Protein AF-A0AAN6LQB1-F1 (afdb_monomer)

Structure (mmCIF, N/CA/C/O backbone):
data_AF-A0AAN6LQB1-F1
#
_entry.id   AF-A0AAN6LQB1-F1
#
loop_
_atom_site.group_PDB
_atom_site.id
_atom_site.type_symbol
_atom_site.label_atom_id
_atom_site.label_alt_id
_atom_site.label_comp_id
_atom_site.label_asym_id
_atom_site.label_entity_id
_atom_site.label_seq_id
_atom_site.pdbx_PDB_ins_code
_atom_site.Cartn_x
_atom_site.Cartn_y
_atom_site.Cartn_z
_atom_site.occupancy
_atom_site.B_iso_or_equiv
_atom_site.auth_seq_id
_atom_site.auth_comp_id
_atom_site.auth_asym_id
_atom_site.auth_atom_id
_atom_site.pdbx_PDB_model_num
ATOM 1 N N . MET A 1 1 ? 3.198 5.455 18.083 1.00 56.75 1 MET A N 1
ATOM 2 C CA . MET A 1 1 ? 2.598 5.499 16.736 1.00 56.75 1 MET A CA 1
ATOM 3 C C . MET A 1 1 ? 2.284 4.060 16.381 1.00 56.75 1 MET A C 1
ATOM 5 O O . MET A 1 1 ? 3.103 3.214 16.711 1.00 56.75 1 MET A O 1
ATOM 9 N N . ALA A 1 2 ? 1.143 3.793 15.753 1.00 58.66 2 ALA A N 1
ATOM 10 C CA . ALA A 1 2 ? 0.934 2.568 14.985 1.00 58.66 2 ALA A CA 1
ATOM 11 C C . ALA A 1 2 ? 0.775 1.215 15.718 1.00 58.66 2 ALA A C 1
ATOM 13 O O . ALA A 1 2 ? 0.797 0.217 15.021 1.00 58.66 2 ALA A O 1
ATOM 14 N N . SER A 1 3 ? 0.516 1.122 17.038 1.00 70.31 3 SER A N 1
ATOM 15 C CA . SER A 1 3 ? 0.180 -0.202 17.637 1.00 70.31 3 SER A CA 1
ATOM 16 C C . SER A 1 3 ? -1.010 -0.839 16.919 1.00 70.31 3 SER A C 1
ATOM 18 O O . SER A 1 3 ? -0.893 -1.936 16.395 1.00 70.31 3 SER A O 1
ATOM 20 N N . PHE A 1 4 ? -2.091 -0.070 16.758 1.00 84.25 4 PHE A N 1
ATOM 21 C CA . PHE A 1 4 ? -3.277 -0.496 16.020 1.00 84.25 4 PHE A CA 1
ATOM 22 C C . PHE A 1 4 ? -2.979 -0.857 14.557 1.00 84.25 4 PHE A C 1
ATOM 24 O O . PHE A 1 4 ? -3.382 -1.909 14.083 1.00 84.25 4 PHE A O 1
ATOM 31 N N . PHE A 1 5 ? -2.230 -0.018 13.835 1.00 85.12 5 PHE A N 1
ATOM 32 C CA . PHE A 1 5 ? -1.905 -0.297 12.434 1.00 85.12 5 PHE A CA 1
ATOM 33 C C . PHE A 1 5 ? -1.006 -1.531 12.270 1.00 85.12 5 PHE A C 1
ATOM 35 O O . PHE A 1 5 ? -1.214 -2.331 11.365 1.00 85.12 5 PHE A O 1
ATOM 42 N N . PHE A 1 6 ? -0.033 -1.721 13.161 1.00 86.81 6 PHE A N 1
ATOM 43 C CA . PHE A 1 6 ? 0.802 -2.917 13.170 1.00 86.81 6 PHE A CA 1
ATOM 44 C C . PHE A 1 6 ? -0.013 -4.157 13.522 1.00 86.81 6 PHE A C 1
ATOM 46 O O . PHE A 1 6 ? 0.175 -5.185 12.891 1.00 86.81 6 PHE A O 1
ATOM 53 N N . GLU A 1 7 ? -0.944 -4.059 14.470 1.00 86.94 7 GLU A N 1
ATOM 54 C CA . GLU A 1 7 ? -1.872 -5.141 14.805 1.00 86.94 7 GLU A CA 1
ATOM 55 C C . GLU A 1 7 ? -2.778 -5.499 13.622 1.00 86.94 7 GLU A C 1
ATOM 57 O O . GLU A 1 7 ? -2.985 -6.684 13.369 1.00 86.94 7 GLU A O 1
ATOM 62 N N . LEU A 1 8 ? -3.262 -4.513 12.859 1.00 85.69 8 LEU A N 1
ATOM 63 C CA . LEU A 1 8 ? -4.013 -4.751 11.624 1.00 85.69 8 LEU A CA 1
ATOM 64 C C . LEU A 1 8 ? -3.165 -5.487 10.588 1.00 85.69 8 LEU A C 1
ATOM 66 O O . LEU A 1 8 ? -3.601 -6.505 10.060 1.00 85.69 8 LEU A O 1
ATOM 70 N N . VAL A 1 9 ? -1.939 -5.023 10.333 1.00 84.38 9 VAL A N 1
ATOM 71 C CA . VAL A 1 9 ? -1.033 -5.701 9.394 1.00 84.38 9 VAL A CA 1
ATOM 72 C C . VAL A 1 9 ? -0.723 -7.120 9.867 1.00 84.38 9 VAL A C 1
ATOM 74 O O . VAL A 1 9 ? -0.847 -8.055 9.089 1.00 84.38 9 VAL A O 1
ATOM 77 N N . GLU A 1 10 ? -0.391 -7.320 11.142 1.00 85.88 10 GLU A N 1
ATOM 78 C CA . GLU A 1 10 ? -0.151 -8.650 11.718 1.00 85.88 10 GLU A CA 1
ATOM 79 C C . GLU A 1 10 ? -1.400 -9.553 11.639 1.00 85.88 10 GLU A C 1
ATOM 81 O O . GLU A 1 10 ? -1.271 -10.757 11.413 1.00 85.88 10 GLU A O 1
ATOM 86 N N . THR A 1 11 ? -2.606 -8.988 11.769 1.00 85.81 11 THR A N 1
ATOM 87 C CA . THR A 1 11 ? -3.884 -9.710 11.627 1.00 85.81 11 THR A CA 1
ATOM 88 C C . THR A 1 11 ? -4.122 -10.148 10.189 1.00 85.81 11 THR A C 1
ATOM 90 O O . THR A 1 11 ? -4.420 -11.318 9.947 1.00 85.81 11 THR A O 1
ATOM 93 N N . GLU A 1 12 ? -3.936 -9.248 9.223 1.00 81.81 12 GLU A N 1
ATOM 94 C CA . GLU A 1 12 ? -4.054 -9.592 7.806 1.00 81.81 12 GLU A CA 1
ATOM 95 C C . GLU A 1 12 ? -2.971 -10.599 7.391 1.00 81.81 12 GLU A C 1
ATOM 97 O O . GLU A 1 12 ? -3.252 -11.547 6.657 1.00 81.81 12 GLU A O 1
ATOM 102 N N . LEU A 1 13 ? -1.758 -10.498 7.945 1.00 75.62 13 LEU A N 1
ATOM 103 C CA . LEU A 1 13 ? -0.718 -11.507 7.741 1.00 75.62 13 LEU A CA 1
ATOM 104 C C . LEU A 1 13 ? -1.112 -12.871 8.300 1.00 75.62 13 LEU A C 1
ATOM 106 O O . LEU A 1 13 ? -0.915 -13.875 7.623 1.00 75.62 13 LEU A O 1
ATOM 110 N N . ALA A 1 14 ? -1.692 -12.932 9.496 1.00 76.75 14 ALA A N 1
ATOM 111 C CA . ALA A 1 14 ? -2.177 -14.190 10.055 1.00 76.75 14 ALA A CA 1
ATOM 112 C C . ALA A 1 14 ? -3.338 -14.781 9.231 1.00 76.75 14 ALA A C 1
ATOM 114 O O . ALA A 1 14 ? -3.430 -16.001 9.083 1.00 76.75 14 ALA A O 1
ATOM 115 N N . ARG A 1 15 ? -4.204 -13.927 8.667 1.00 77.12 15 ARG A N 1
ATOM 116 C CA . ARG A 1 15 ? -5.351 -14.330 7.842 1.00 77.12 15 ARG A CA 1
ATOM 117 C C . ARG A 1 15 ? -4.924 -14.917 6.500 1.00 77.12 15 ARG A C 1
ATOM 119 O O . ARG A 1 15 ? -5.433 -15.966 6.110 1.00 77.12 15 ARG A O 1
ATOM 126 N N . TYR A 1 16 ? -4.017 -14.246 5.798 1.00 71.25 16 TYR A N 1
ATOM 127 C CA . TYR A 1 16 ? -3.590 -14.655 4.460 1.00 71.25 16 TYR A CA 1
ATOM 128 C C . TYR A 1 16 ? -2.391 -15.616 4.477 1.00 71.25 16 TYR A C 1
ATOM 130 O O . TYR A 1 16 ? -2.209 -16.368 3.523 1.00 71.25 16 TYR A O 1
ATOM 138 N N . PHE A 1 17 ? -1.617 -15.660 5.570 1.00 64.50 17 PHE A N 1
ATOM 139 C CA . PHE A 1 17 ? -0.402 -16.477 5.694 1.00 64.50 17 PHE A CA 1
ATOM 140 C C . PHE A 1 17 ? -0.341 -17.223 7.027 1.00 64.50 17 PHE A C 1
ATOM 142 O O . PHE A 1 17 ? 0.602 -17.018 7.794 1.00 64.50 17 PHE A O 1
ATOM 149 N N . PRO A 1 18 ? -1.264 -18.167 7.299 1.00 56.78 18 PRO A N 1
ATOM 150 C CA . PRO A 1 18 ? -1.291 -18.923 8.554 1.00 56.78 18 PRO A CA 1
ATOM 151 C C . PRO A 1 18 ? -0.023 -19.762 8.811 1.00 56.78 18 PRO A C 1
ATOM 153 O O . PRO A 1 18 ? 0.146 -20.298 9.903 1.00 56.78 18 PRO A O 1
ATOM 156 N N . ARG A 1 19 ? 0.884 -19.894 7.827 1.00 55.12 19 ARG A N 1
ATOM 157 C CA . ARG A 1 19 ? 2.176 -20.591 7.950 1.00 55.12 19 ARG A CA 1
ATOM 158 C C . ARG A 1 19 ? 3.299 -19.908 7.167 1.00 55.12 19 ARG A C 1
ATOM 160 O O . ARG A 1 19 ? 3.969 -20.563 6.376 1.00 55.12 19 ARG A O 1
ATOM 167 N N . HIS A 1 20 ? 3.512 -18.608 7.361 1.00 59.56 20 HIS A N 1
ATOM 168 C CA . HIS A 1 20 ? 4.695 -17.961 6.787 1.00 59.56 20 HIS A CA 1
ATOM 169 C C . HIS A 1 20 ? 5.970 -18.601 7.385 1.00 59.56 20 HIS A C 1
ATOM 171 O O . HIS A 1 20 ? 6.214 -18.430 8.583 1.00 59.56 20 HIS A O 1
ATOM 177 N N . PRO A 1 21 ? 6.784 -19.342 6.604 1.00 58.06 21 PRO A N 1
ATOM 178 C CA . PRO A 1 21 ? 7.832 -20.224 7.137 1.00 58.06 21 PRO A CA 1
ATOM 179 C C . PRO A 1 21 ? 8.947 -19.470 7.873 1.00 58.06 21 PRO A C 1
ATOM 181 O O . PRO A 1 21 ? 9.659 -20.052 8.685 1.00 58.06 21 PRO A O 1
ATOM 184 N N . LEU A 1 22 ? 9.067 -18.166 7.616 1.00 62.34 22 LEU A N 1
ATOM 185 C CA . LEU A 1 22 ? 10.086 -17.294 8.196 1.00 62.34 22 LEU A CA 1
ATOM 186 C C . LEU A 1 22 ? 9.602 -16.477 9.409 1.00 62.34 22 LEU A C 1
ATOM 188 O O . LEU A 1 22 ? 10.401 -15.764 10.009 1.00 62.34 22 LEU A O 1
ATOM 192 N N . ARG A 1 23 ? 8.318 -16.560 9.803 1.00 66.12 23 ARG A N 1
ATOM 193 C CA . ARG A 1 23 ? 7.754 -15.702 10.866 1.00 66.12 23 ARG A CA 1
ATOM 194 C C . ARG A 1 23 ? 7.259 -16.489 12.068 1.00 66.12 23 ARG A C 1
ATOM 196 O O . ARG A 1 23 ? 6.290 -17.240 11.991 1.00 66.12 23 ARG A O 1
ATOM 203 N N . VAL A 1 24 ? 7.851 -16.208 13.225 1.00 68.12 24 VAL A N 1
ATOM 204 C CA . VAL A 1 24 ? 7.333 -16.671 14.517 1.00 68.12 24 VAL A CA 1
ATOM 205 C C . VAL A 1 24 ? 6.067 -15.875 14.855 1.00 68.12 24 VAL A C 1
ATOM 207 O O . VAL A 1 24 ? 6.113 -14.654 15.002 1.00 68.12 24 VAL A O 1
ATOM 210 N N . ASN A 1 25 ? 4.929 -16.561 14.986 1.00 73.25 25 ASN A N 1
ATOM 211 C CA . ASN A 1 25 ? 3.645 -15.989 15.425 1.00 73.25 25 ASN A CA 1
ATOM 212 C C . ASN A 1 25 ? 3.126 -14.793 14.592 1.00 73.25 25 ASN A C 1
ATOM 214 O O . ASN A 1 25 ? 2.390 -13.962 15.123 1.00 73.25 25 ASN A O 1
ATOM 218 N N . HIS A 1 26 ? 3.511 -14.679 13.315 1.00 75.75 26 HIS A N 1
ATOM 219 C CA . HIS A 1 26 ? 3.079 -13.605 12.398 1.00 75.75 26 HIS A CA 1
ATOM 220 C C . HIS A 1 26 ? 3.389 -12.170 12.873 1.00 75.75 26 HIS A C 1
ATOM 222 O O . HIS A 1 26 ? 2.753 -11.221 12.420 1.00 75.75 26 HIS A O 1
ATOM 228 N N . LYS A 1 27 ? 4.362 -11.990 13.776 1.00 84.94 27 LYS A N 1
ATOM 229 C CA . LYS A 1 27 ? 4.736 -10.670 14.307 1.00 84.94 27 LYS A CA 1
ATOM 230 C C . LYS A 1 27 ? 5.725 -9.935 13.407 1.00 84.94 27 LYS A C 1
ATOM 232 O O . LYS A 1 27 ? 6.607 -10.555 12.818 1.00 84.94 27 LYS A O 1
ATOM 237 N N . LEU A 1 28 ? 5.575 -8.611 13.328 1.00 85.88 28 LEU A N 1
ATOM 238 C CA . LEU A 1 28 ? 6.513 -7.728 12.631 1.00 85.88 28 LEU A CA 1
ATOM 239 C C . LEU A 1 28 ? 7.768 -7.503 13.480 1.00 85.88 28 LEU A C 1
ATOM 241 O O . LEU A 1 28 ? 7.670 -7.286 14.694 1.00 85.88 28 LEU A O 1
ATOM 245 N N . THR A 1 29 ? 8.937 -7.483 12.843 1.00 88.50 29 THR A N 1
ATOM 246 C CA . THR A 1 29 ? 10.190 -7.086 13.503 1.00 88.50 29 THR A CA 1
ATOM 247 C C . THR A 1 29 ? 10.194 -5.575 13.813 1.00 88.50 29 THR A C 1
ATOM 249 O O . THR A 1 29 ? 9.401 -4.811 13.249 1.00 88.50 29 THR A O 1
ATOM 252 N N . PRO A 1 30 ? 11.073 -5.083 14.709 1.00 89.62 30 PRO A N 1
ATOM 253 C CA . PRO A 1 30 ? 11.192 -3.646 14.966 1.00 89.62 30 PRO A CA 1
ATOM 254 C C . PRO A 1 30 ? 11.518 -2.810 13.715 1.00 89.62 30 PRO A C 1
ATOM 256 O O . PRO A 1 30 ? 10.916 -1.754 13.524 1.00 89.62 30 PRO A O 1
ATOM 259 N N . SER A 1 31 ? 12.414 -3.290 12.847 1.00 90.44 31 SER A N 1
ATOM 260 C CA . SER A 1 31 ? 12.787 -2.631 11.585 1.00 90.44 31 SER A CA 1
ATOM 261 C C . SER A 1 31 ? 11.628 -2.599 10.588 1.00 90.44 31 SER A C 1
ATOM 263 O O . SER A 1 31 ? 11.407 -1.588 9.922 1.00 90.44 31 SER A O 1
ATOM 265 N N . GLU A 1 32 ? 10.839 -3.671 10.515 1.00 89.00 32 GLU A N 1
ATOM 266 C CA . GLU A 1 32 ? 9.631 -3.719 9.686 1.00 89.00 32 GLU A CA 1
ATOM 267 C C . GLU A 1 32 ? 8.595 -2.706 10.143 1.00 89.00 32 GLU A C 1
ATOM 269 O O . GLU A 1 32 ? 8.053 -1.974 9.321 1.00 89.00 32 GLU A O 1
ATOM 274 N N . ARG A 1 33 ? 8.359 -2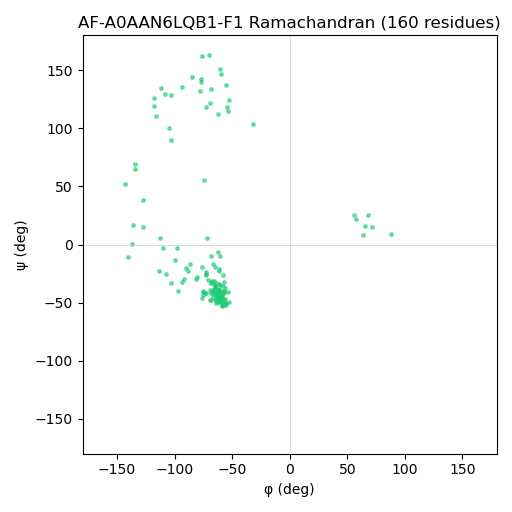.612 11.455 1.00 89.62 33 ARG A N 1
ATOM 275 C CA . ARG A 1 33 ? 7.451 -1.615 12.038 1.00 89.62 33 ARG A CA 1
ATOM 276 C C . ARG A 1 33 ? 7.892 -0.193 11.706 1.00 89.62 33 ARG A C 1
ATOM 278 O O . ARG A 1 33 ? 7.056 0.643 11.368 1.00 89.62 33 ARG A O 1
ATOM 285 N N . GLU A 1 34 ? 9.191 0.085 11.767 1.00 89.69 34 GLU A N 1
ATOM 286 C CA . GLU A 1 34 ? 9.739 1.393 11.405 1.00 89.69 34 GLU A CA 1
ATOM 287 C C . GLU A 1 34 ? 9.521 1.718 9.920 1.00 89.69 34 GLU A C 1
ATOM 289 O O . GLU A 1 34 ? 8.960 2.772 9.596 1.00 89.69 34 GLU A O 1
ATOM 294 N N . ARG A 1 35 ? 9.886 0.801 9.011 1.00 89.88 35 ARG A N 1
ATOM 295 C CA . ARG A 1 35 ? 9.656 0.977 7.567 1.00 89.88 35 ARG A CA 1
ATOM 296 C C . ARG A 1 35 ? 8.178 1.142 7.252 1.00 89.88 35 ARG A C 1
ATOM 298 O O . ARG A 1 35 ? 7.809 2.040 6.501 1.00 89.88 35 ARG A O 1
ATOM 305 N N . LEU A 1 36 ? 7.333 0.317 7.855 1.00 89.25 36 LEU A N 1
ATOM 306 C CA . LEU A 1 36 ? 5.895 0.321 7.649 1.00 89.25 36 LEU A CA 1
ATOM 307 C C . LEU A 1 36 ? 5.258 1.635 8.133 1.00 89.25 36 LEU A C 1
ATOM 309 O O . LEU A 1 36 ? 4.432 2.205 7.425 1.00 89.25 36 LEU A O 1
ATOM 313 N N . ALA A 1 37 ? 5.680 2.173 9.283 1.00 88.75 37 ALA A N 1
ATOM 314 C CA . ALA A 1 37 ? 5.222 3.481 9.756 1.00 88.75 37 ALA A CA 1
ATOM 315 C C . ALA A 1 37 ? 5.643 4.622 8.819 1.00 88.75 37 ALA A C 1
ATOM 317 O O . ALA A 1 37 ? 4.840 5.511 8.528 1.00 88.75 37 ALA A O 1
ATOM 318 N N . LYS A 1 38 ? 6.886 4.593 8.319 1.00 89.75 38 LYS A N 1
ATOM 319 C CA . LYS A 1 38 ? 7.378 5.578 7.347 1.00 89.75 38 LYS A CA 1
ATOM 320 C C . LYS A 1 38 ? 6.609 5.495 6.027 1.00 89.75 38 LYS A C 1
ATOM 322 O O . LYS A 1 38 ? 6.181 6.523 5.510 1.00 89.75 38 LYS A O 1
ATOM 327 N N . LEU A 1 39 ? 6.411 4.286 5.502 1.00 91.06 39 LEU A N 1
ATOM 328 C CA . LEU A 1 39 ? 5.672 4.046 4.262 1.00 91.06 39 LEU A CA 1
ATOM 329 C C . LEU A 1 39 ? 4.210 4.457 4.384 1.00 91.06 39 LEU A C 1
ATOM 331 O O . LEU A 1 39 ? 3.699 5.104 3.474 1.00 91.06 39 LEU A O 1
ATOM 335 N N . LEU A 1 40 ? 3.560 4.143 5.508 1.00 91.12 40 LEU A N 1
ATOM 336 C CA . LEU A 1 40 ? 2.194 4.578 5.780 1.00 91.12 40 LEU A CA 1
ATOM 337 C C . LEU A 1 40 ? 2.087 6.098 5.679 1.00 91.12 40 LEU A C 1
ATOM 339 O O . LEU A 1 40 ? 1.250 6.599 4.937 1.00 91.12 40 LEU A O 1
ATOM 343 N N . ARG A 1 41 ? 2.958 6.822 6.390 1.00 89.75 41 ARG A N 1
ATOM 344 C CA . ARG A 1 41 ? 2.951 8.287 6.400 1.00 89.75 41 ARG A CA 1
ATOM 345 C C . ARG A 1 41 ? 3.137 8.863 4.995 1.00 89.75 41 ARG A C 1
ATOM 347 O O . ARG A 1 41 ? 2.314 9.657 4.562 1.00 89.75 41 ARG A O 1
ATOM 354 N N . LEU A 1 42 ? 4.169 8.420 4.276 1.00 91.69 42 LEU A N 1
ATOM 355 C CA . LEU A 1 42 ? 4.463 8.910 2.924 1.00 91.69 42 LEU A CA 1
ATOM 356 C C . LEU A 1 42 ? 3.332 8.612 1.935 1.00 91.69 42 LEU A C 1
ATOM 358 O O . LEU A 1 42 ? 2.999 9.450 1.103 1.00 91.69 42 LEU A O 1
ATOM 362 N N . THR A 1 43 ? 2.734 7.423 2.030 1.00 92.69 43 THR A N 1
ATOM 363 C CA . THR A 1 43 ? 1.608 7.032 1.172 1.00 92.69 43 THR A CA 1
ATOM 364 C C . THR A 1 43 ? 0.385 7.890 1.469 1.00 92.69 43 THR A C 1
ATOM 366 O O . THR A 1 43 ? -0.298 8.321 0.545 1.00 92.69 43 THR A O 1
ATOM 369 N N . TRP A 1 44 ? 0.128 8.175 2.748 1.00 90.81 44 TRP A N 1
ATOM 370 C CA . TRP A 1 44 ? -0.992 9.007 3.177 1.00 90.81 44 TRP A CA 1
ATOM 371 C C . TRP A 1 44 ? -0.836 10.464 2.731 1.00 90.81 44 TRP A C 1
ATOM 373 O O . TRP A 1 44 ? -1.771 11.043 2.186 1.00 90.81 44 TRP A O 1
ATOM 383 N N . GLU A 1 45 ? 0.359 11.034 2.907 1.00 89.81 45 GLU A N 1
ATOM 384 C CA . GLU A 1 45 ? 0.704 12.380 2.436 1.00 89.81 45 GLU A CA 1
ATOM 385 C C . GLU A 1 45 ? 0.548 12.483 0.915 1.00 89.81 45 GLU A C 1
ATOM 387 O O . GLU A 1 45 ? -0.140 13.376 0.430 1.00 89.81 45 GLU A O 1
ATOM 392 N N . LEU A 1 46 ? 1.099 11.528 0.156 1.00 91.94 46 LEU A N 1
ATOM 393 C CA . LEU A 1 46 ? 0.979 11.523 -1.303 1.00 91.94 46 LEU A CA 1
ATOM 394 C C . LEU A 1 46 ? -0.477 11.352 -1.767 1.00 91.94 46 LEU A C 1
ATOM 396 O O . LEU A 1 46 ? -0.894 11.995 -2.728 1.00 91.94 46 LEU A O 1
ATOM 400 N N . ALA A 1 47 ? -1.267 10.511 -1.093 1.00 92.19 47 ALA A N 1
ATOM 401 C CA . ALA A 1 47 ? -2.684 10.332 -1.407 1.00 92.19 47 ALA A CA 1
ATOM 402 C C . ALA A 1 47 ? -3.468 11.631 -1.180 1.00 92.19 47 ALA A C 1
ATOM 404 O O . ALA A 1 47 ? -4.278 12.014 -2.025 1.00 92.19 47 ALA A O 1
ATOM 405 N N . HIS A 1 48 ? -3.189 12.328 -0.080 1.00 89.62 48 HIS A N 1
ATOM 406 C CA . HIS A 1 48 ? -3.781 13.627 0.203 1.00 89.62 48 HIS A CA 1
ATOM 407 C C . HIS A 1 48 ? -3.350 14.684 -0.832 1.00 89.62 48 HIS A C 1
ATOM 409 O O . HIS A 1 48 ? -4.218 15.318 -1.433 1.00 89.62 48 HIS A O 1
ATOM 415 N N . GLU A 1 49 ? -2.053 14.793 -1.149 1.00 90.00 49 GLU A N 1
ATOM 416 C CA . GLU A 1 49 ? -1.535 15.679 -2.209 1.00 90.00 49 GLU A CA 1
ATOM 417 C C . GLU A 1 49 ? -2.238 15.420 -3.554 1.00 90.00 49 GLU A C 1
ATOM 419 O O . GLU A 1 49 ? -2.633 16.354 -4.243 1.00 90.00 49 GLU A O 1
ATOM 424 N N . PHE A 1 50 ? -2.494 14.160 -3.918 1.00 91.00 50 PHE A N 1
ATOM 425 C CA . PHE A 1 50 ? -3.230 13.816 -5.140 1.00 91.00 50 PHE A CA 1
ATOM 426 C C . PHE A 1 50 ? -4.670 14.351 -5.186 1.00 91.00 50 PHE A C 1
ATOM 428 O O . PHE A 1 50 ? -5.250 14.463 -6.277 1.00 91.00 50 PHE A O 1
ATOM 435 N N . THR A 1 51 ? -5.275 14.632 -4.032 1.00 87.12 51 THR A N 1
ATOM 436 C CA . THR A 1 51 ? -6.632 15.183 -3.926 1.00 87.12 51 THR A CA 1
ATOM 437 C C . THR A 1 51 ? -6.659 16.703 -3.839 1.00 87.12 51 THR A C 1
ATOM 439 O O . THR A 1 51 ? -7.578 17.303 -4.391 1.00 87.12 51 THR A O 1
ATOM 442 N N . THR A 1 52 ? -5.649 17.323 -3.228 1.00 86.00 52 THR A N 1
ATOM 443 C CA . THR A 1 52 ? -5.591 18.776 -3.009 1.00 86.00 52 THR A CA 1
ATOM 444 C C . THR A 1 52 ? -4.778 19.516 -4.073 1.00 86.00 52 THR A C 1
ATOM 446 O O . THR A 1 52 ? -5.217 20.557 -4.557 1.00 86.00 52 THR A O 1
ATOM 449 N N . ASP A 1 53 ? -3.651 18.955 -4.513 1.00 84.19 53 ASP A N 1
ATOM 450 C CA . ASP A 1 53 ? -2.791 19.471 -5.586 1.00 84.19 53 ASP A CA 1
ATOM 451 C C . ASP A 1 53 ? -2.385 18.339 -6.546 1.00 84.19 53 ASP A C 1
ATOM 453 O O . ASP A 1 53 ? -1.240 17.879 -6.625 1.00 84.19 53 ASP A O 1
ATOM 457 N N . GLY A 1 54 ? -3.379 17.863 -7.301 1.00 84.81 54 GLY A N 1
ATOM 458 C CA . GLY A 1 54 ? -3.219 16.704 -8.175 1.00 84.81 54 GLY A CA 1
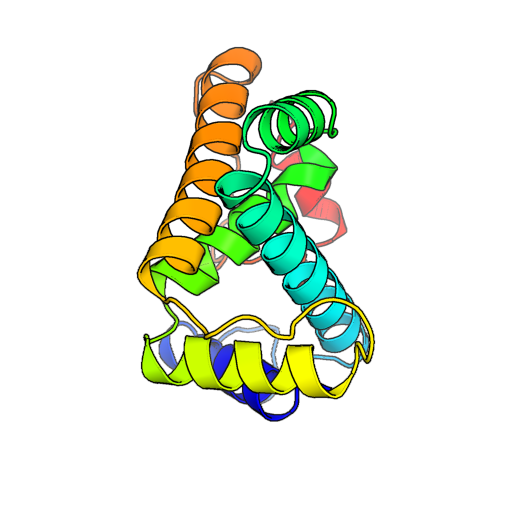ATOM 459 C C . GLY A 1 54 ? -2.116 16.843 -9.232 1.00 84.81 54 GLY A C 1
ATOM 460 O O . GLY A 1 54 ? -1.565 15.823 -9.637 1.00 84.81 54 GLY A O 1
ATOM 461 N N . HIS A 1 55 ? -1.767 18.061 -9.665 1.00 87.69 55 HIS A N 1
ATOM 462 C CA . HIS A 1 55 ? -0.701 18.270 -10.654 1.00 87.69 55 HIS A CA 1
ATOM 463 C C . HIS A 1 55 ? 0.687 18.111 -10.027 1.00 87.69 55 HIS A C 1
ATOM 465 O O . HIS A 1 55 ? 1.532 17.417 -10.596 1.00 87.69 55 HIS A O 1
ATOM 471 N N . ALA A 1 56 ? 0.926 18.712 -8.856 1.00 88.31 56 ALA A N 1
ATOM 472 C CA . ALA A 1 56 ? 2.199 18.562 -8.157 1.00 88.31 56 ALA A CA 1
ATOM 473 C C . ALA A 1 56 ? 2.428 17.109 -7.716 1.00 88.31 56 ALA A C 1
ATOM 475 O O . ALA A 1 56 ? 3.519 16.571 -7.917 1.00 88.31 56 ALA A O 1
ATOM 476 N N . ALA A 1 57 ? 1.388 16.450 -7.197 1.00 90.25 57 ALA A N 1
ATOM 477 C CA . ALA A 1 57 ? 1.443 15.046 -6.797 1.00 90.25 57 ALA A CA 1
ATOM 478 C C . ALA A 1 57 ? 1.748 14.114 -7.980 1.00 90.25 57 ALA A C 1
ATOM 480 O O . ALA A 1 57 ? 2.594 13.227 -7.870 1.00 90.25 57 ALA A O 1
ATOM 481 N N . GLN A 1 58 ? 1.103 14.345 -9.130 1.00 90.69 58 GLN A N 1
ATOM 482 C CA . GLN A 1 58 ? 1.352 13.580 -10.351 1.00 90.69 58 GLN A CA 1
ATOM 483 C C . GLN A 1 58 ? 2.801 13.743 -10.820 1.00 90.69 58 GLN A C 1
ATOM 485 O O . GLN A 1 58 ? 3.482 12.748 -11.053 1.00 90.69 58 GLN A O 1
ATOM 490 N N . LYS A 1 59 ? 3.306 14.980 -10.870 1.00 91.38 59 LYS A N 1
ATOM 491 C CA . LYS A 1 59 ? 4.698 15.255 -11.237 1.00 91.38 59 LYS A CA 1
ATOM 492 C C . LYS A 1 59 ? 5.687 14.580 -10.278 1.00 91.38 59 LYS A C 1
ATOM 494 O O . LYS A 1 59 ? 6.627 13.927 -10.717 1.00 91.38 59 LYS A O 1
ATOM 499 N N . LYS A 1 60 ? 5.445 14.669 -8.968 1.00 90.50 60 LYS A N 1
ATOM 500 C CA . LYS A 1 60 ? 6.250 13.993 -7.937 1.00 90.50 60 LYS A CA 1
ATOM 501 C C . LYS A 1 60 ? 6.244 12.472 -8.115 1.00 90.50 60 LYS A C 1
ATOM 503 O O . LYS A 1 60 ? 7.280 11.833 -7.950 1.00 90.50 60 LYS A O 1
ATOM 508 N N . ALA A 1 61 ? 5.098 11.891 -8.468 1.00 90.31 61 ALA A N 1
ATOM 509 C CA . ALA A 1 61 ? 4.975 10.466 -8.760 1.00 90.31 61 ALA A CA 1
ATOM 510 C C . ALA A 1 61 ? 5.709 10.055 -10.048 1.00 90.31 61 ALA A C 1
ATOM 512 O O . ALA A 1 61 ? 6.223 8.942 -10.113 1.00 90.31 61 ALA A O 1
ATOM 513 N N . GLU A 1 62 ? 5.783 10.924 -11.056 1.00 88.88 62 GLU A N 1
ATOM 514 C CA . GLU A 1 62 ? 6.524 10.696 -12.306 1.00 88.88 62 GLU A CA 1
ATOM 515 C C . GLU A 1 62 ? 8.044 10.789 -12.111 1.00 88.88 62 GLU A C 1
ATOM 517 O O . GLU A 1 62 ? 8.782 9.949 -12.625 1.00 88.88 62 GLU A O 1
ATOM 522 N N . GLU A 1 63 ? 8.504 11.765 -11.325 1.00 90.56 63 GLU A N 1
ATOM 523 C CA . GLU A 1 63 ? 9.926 12.017 -11.048 1.00 90.56 63 GLU A CA 1
ATOM 524 C C . GLU A 1 63 ? 10.540 11.024 -10.046 1.00 90.56 63 GLU A C 1
ATOM 526 O O . GLU A 1 63 ? 11.759 10.872 -9.987 1.00 90.56 63 GLU A O 1
ATOM 531 N N . MET A 1 64 ? 9.721 10.336 -9.246 1.00 92.00 64 MET A N 1
ATOM 532 C CA . MET A 1 64 ? 10.205 9.348 -8.281 1.00 92.00 64 MET A CA 1
ATOM 533 C C . MET A 1 64 ? 10.771 8.115 -8.990 1.00 92.00 64 MET A C 1
ATOM 535 O O . MET A 1 64 ? 10.121 7.540 -9.857 1.00 92.00 64 MET A O 1
ATOM 539 N N . GLU A 1 65 ? 11.940 7.628 -8.580 1.00 90.25 65 GLU A N 1
ATOM 540 C CA . GLU A 1 65 ? 12.471 6.353 -9.078 1.00 90.25 65 GLU A CA 1
ATOM 541 C C . GLU A 1 65 ? 11.468 5.209 -8.870 1.00 90.25 65 GLU A C 1
ATOM 543 O O . GLU A 1 65 ? 10.869 5.086 -7.800 1.00 90.25 65 GLU A O 1
ATOM 548 N N . MET A 1 66 ? 11.295 4.339 -9.871 1.00 87.19 66 MET A N 1
ATOM 549 C CA . MET A 1 66 ? 10.310 3.248 -9.803 1.00 87.19 66 MET A CA 1
ATOM 550 C C . MET A 1 66 ? 10.532 2.343 -8.581 1.00 87.19 66 MET A C 1
ATOM 552 O O . MET A 1 66 ? 9.572 1.927 -7.934 1.00 87.19 66 MET A O 1
ATOM 556 N N . THR A 1 67 ? 11.791 2.083 -8.214 1.00 86.12 67 THR A N 1
ATOM 557 C CA . THR A 1 67 ? 12.158 1.275 -7.035 1.00 86.12 67 THR A CA 1
ATOM 558 C C . THR A 1 67 ? 11.760 1.935 -5.719 1.00 86.12 67 THR A C 1
ATOM 560 O O . THR A 1 67 ? 11.417 1.236 -4.768 1.00 86.12 67 THR A O 1
ATOM 563 N N . ALA A 1 68 ? 11.756 3.268 -5.665 1.00 88.00 68 ALA A N 1
ATOM 564 C CA . ALA A 1 68 ? 11.257 4.030 -4.527 1.00 88.00 68 ALA A CA 1
ATOM 565 C C . ALA A 1 68 ? 9.725 4.155 -4.543 1.00 88.00 68 ALA A C 1
ATOM 567 O O . ALA A 1 68 ? 9.111 4.251 -3.480 1.00 88.00 68 ALA A O 1
ATOM 568 N N . PHE A 1 69 ? 9.104 4.116 -5.727 1.00 91.50 69 PHE A N 1
ATOM 569 C CA . PHE A 1 69 ? 7.656 4.245 -5.874 1.00 91.50 69 PHE A CA 1
ATOM 570 C C . PHE A 1 69 ? 6.901 2.933 -5.615 1.00 91.50 69 PHE A C 1
ATOM 572 O O . PHE A 1 69 ? 5.784 2.956 -5.098 1.00 91.50 69 PHE A O 1
ATOM 579 N N . LEU A 1 70 ? 7.527 1.784 -5.892 1.00 90.31 70 LEU A N 1
ATOM 580 C CA . LEU A 1 70 ? 6.948 0.457 -5.670 1.00 90.31 70 LEU A CA 1
ATOM 581 C C . LEU A 1 70 ? 6.429 0.262 -4.229 1.00 90.31 70 LEU A C 1
ATOM 583 O O . LEU A 1 70 ? 5.264 -0.102 -4.086 1.00 90.31 70 LEU A O 1
ATOM 587 N N . PRO A 1 71 ? 7.192 0.559 -3.160 1.00 90.38 71 PRO A N 1
ATOM 588 C CA . PRO A 1 71 ? 6.684 0.474 -1.789 1.00 90.38 71 PRO A CA 1
ATOM 589 C C . PRO A 1 71 ? 5.441 1.330 -1.500 1.00 90.38 71 PRO A C 1
ATOM 591 O O . PRO A 1 71 ? 4.601 0.941 -0.688 1.00 90.38 71 PRO A O 1
ATOM 594 N N . LEU A 1 72 ? 5.303 2.489 -2.153 1.00 92.69 72 LEU A N 1
ATOM 595 C CA . LEU A 1 72 ? 4.132 3.359 -1.994 1.00 92.69 72 LEU A CA 1
ATOM 596 C C . LEU A 1 72 ? 2.918 2.792 -2.731 1.00 92.69 72 LEU A C 1
ATOM 598 O O . LEU A 1 72 ? 1.820 2.796 -2.185 1.00 92.69 72 LEU A O 1
ATOM 602 N N . TYR A 1 73 ? 3.116 2.252 -3.937 1.00 92.25 73 TYR A N 1
ATOM 603 C CA . TYR A 1 73 ? 2.088 1.496 -4.660 1.00 92.25 73 TYR A CA 1
ATOM 604 C C . TYR A 1 73 ? 1.575 0.315 -3.830 1.00 92.25 73 TYR A C 1
ATOM 606 O O . TYR A 1 73 ? 0.368 0.135 -3.678 1.00 92.25 73 TYR A O 1
ATOM 614 N N . GLN A 1 74 ? 2.503 -0.448 -3.255 1.00 90.50 74 GLN A N 1
ATOM 615 C CA . GLN A 1 74 ? 2.226 -1.591 -2.397 1.00 90.50 74 GLN A CA 1
ATOM 616 C C . GLN A 1 74 ? 1.384 -1.184 -1.186 1.00 90.50 74 GLN A C 1
ATOM 618 O O . GLN A 1 74 ? 0.299 -1.714 -0.968 1.00 90.50 74 GLN A O 1
ATOM 623 N N . MET A 1 75 ? 1.812 -0.161 -0.445 1.00 91.44 75 MET A N 1
ATOM 624 C CA . MET A 1 75 ? 1.033 0.370 0.673 1.00 91.44 75 MET A CA 1
ATOM 625 C C . MET A 1 75 ? -0.334 0.917 0.228 1.00 91.44 75 MET A C 1
ATOM 627 O O . MET A 1 75 ? -1.335 0.702 0.909 1.00 91.44 75 MET A O 1
ATOM 631 N N . ALA A 1 76 ? -0.414 1.595 -0.918 1.00 92.94 76 ALA A N 1
ATOM 632 C CA . ALA A 1 76 ? -1.676 2.136 -1.409 1.00 92.94 76 ALA A CA 1
ATOM 633 C C . ALA A 1 76 ? -2.682 1.027 -1.747 1.00 92.94 76 ALA A C 1
ATOM 635 O O . ALA A 1 76 ? -3.847 1.116 -1.356 1.00 92.94 76 ALA A O 1
ATOM 636 N N . ALA A 1 77 ? -2.221 -0.045 -2.395 1.00 91.06 77 ALA A N 1
ATOM 637 C CA . ALA A 1 77 ? -3.029 -1.228 -2.666 1.00 91.06 77 ALA A CA 1
ATOM 638 C C . ALA A 1 77 ? -3.506 -1.901 -1.368 1.00 91.06 77 ALA A C 1
ATOM 640 O O . ALA A 1 77 ? -4.667 -2.302 -1.288 1.00 91.06 77 ALA A O 1
ATOM 641 N N . PHE A 1 78 ? -2.662 -1.954 -0.329 1.00 88.50 78 PHE A N 1
ATOM 642 C CA . PHE A 1 78 ? -3.040 -2.481 0.989 1.00 88.50 78 PHE A CA 1
ATOM 643 C C . PHE A 1 78 ? -4.216 -1.720 1.586 1.00 88.50 78 PHE A C 1
ATOM 645 O O . PHE A 1 78 ? -5.228 -2.305 1.973 1.00 88.50 78 PHE A O 1
ATOM 652 N N . LEU A 1 79 ? -4.078 -0.398 1.641 1.00 90.19 79 LEU A N 1
ATOM 653 C CA . LEU A 1 79 ? -5.049 0.482 2.273 1.00 90.19 79 LEU A C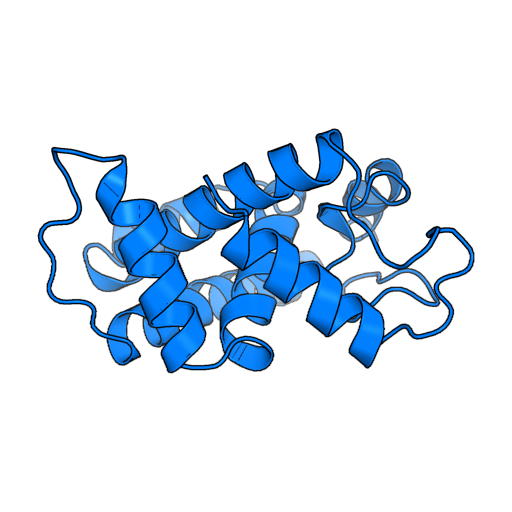A 1
ATOM 654 C C . LEU A 1 79 ? -6.378 0.525 1.499 1.00 90.19 79 LEU A C 1
ATOM 656 O O . LEU A 1 79 ? -7.429 0.648 2.130 1.00 90.19 79 LEU A O 1
ATOM 660 N N . ASP A 1 80 ? -6.346 0.407 0.166 1.00 91.50 80 ASP A N 1
ATOM 661 C CA . ASP A 1 80 ? -7.546 0.365 -0.687 1.00 91.50 80 ASP A CA 1
ATOM 662 C C . ASP A 1 80 ? -8.270 -0.991 -0.606 1.00 91.50 80 ASP A C 1
ATOM 664 O O . ASP A 1 80 ? -9.498 -1.027 -0.552 1.00 91.50 80 ASP A O 1
ATOM 668 N N . THR A 1 81 ? -7.532 -2.110 -0.562 1.00 87.19 81 THR A N 1
ATOM 669 C CA . THR A 1 81 ? -8.119 -3.455 -0.753 1.00 87.19 81 THR A CA 1
ATOM 670 C C . THR A 1 81 ? -8.306 -4.278 0.520 1.00 87.19 81 THR A C 1
ATOM 672 O O . THR A 1 81 ? -9.255 -5.058 0.592 1.00 87.19 81 THR A O 1
ATOM 675 N N . MET A 1 82 ? -7.428 -4.128 1.516 1.00 85.69 82 MET A N 1
ATOM 676 C CA . MET A 1 82 ? -7.399 -4.998 2.703 1.00 85.69 82 MET A CA 1
ATOM 677 C C . MET A 1 82 ? -7.903 -4.308 3.966 1.00 85.69 82 MET A C 1
ATOM 679 O O . MET A 1 82 ? -8.374 -4.970 4.886 1.00 85.69 82 MET A O 1
ATOM 683 N N . ILE A 1 83 ? -7.819 -2.981 4.023 1.00 87.62 83 ILE A N 1
ATOM 684 C CA . ILE A 1 83 ? -8.225 -2.214 5.199 1.00 87.62 83 ILE A CA 1
ATOM 685 C C . ILE A 1 83 ?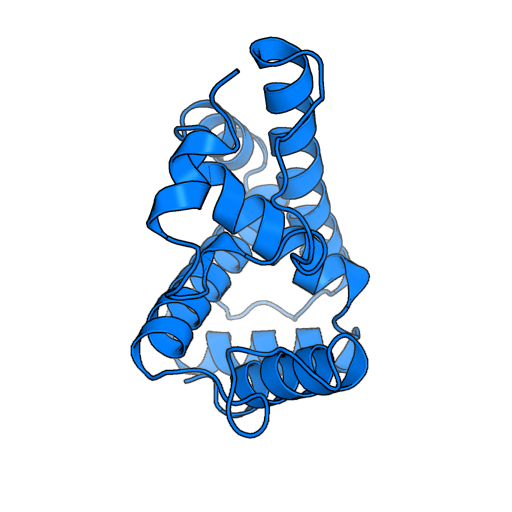 -9.675 -1.754 5.047 1.00 87.62 83 ILE A C 1
ATOM 687 O O . ILE A 1 83 ? -10.094 -1.288 3.987 1.00 87.62 83 ILE A O 1
ATOM 691 N N . THR A 1 84 ? -10.471 -1.885 6.109 1.00 90.00 84 THR A N 1
ATOM 692 C CA . THR A 1 84 ? -11.865 -1.426 6.095 1.00 90.00 84 THR A CA 1
ATOM 693 C C . THR A 1 84 ? -11.950 0.097 6.216 1.00 90.00 84 THR A C 1
ATOM 695 O O . THR A 1 84 ? -11.021 0.758 6.676 1.00 90.00 84 THR A O 1
ATOM 698 N N . GLN A 1 85 ? -13.097 0.682 5.866 1.00 90.06 85 GLN A N 1
ATOM 699 C CA . GLN A 1 85 ? -13.341 2.116 6.073 1.00 90.06 85 GLN A CA 1
ATOM 700 C C . GLN A 1 85 ? -13.185 2.531 7.548 1.00 90.06 85 GLN A C 1
ATOM 702 O O . GLN A 1 85 ? -12.614 3.580 7.850 1.00 90.06 85 GLN A O 1
ATOM 707 N N . ALA A 1 86 ? -13.680 1.709 8.481 1.00 88.31 86 ALA A N 1
ATOM 708 C CA . ALA A 1 86 ? -13.576 1.986 9.913 1.00 88.31 86 ALA A CA 1
ATOM 709 C C . ALA A 1 86 ? -12.111 1.991 10.387 1.00 88.31 86 ALA A C 1
ATOM 711 O O . ALA A 1 86 ? -11.703 2.848 11.180 1.00 88.31 86 ALA A O 1
ATOM 712 N N . ASP A 1 87 ? -11.307 1.077 9.849 1.00 89.50 87 ASP A N 1
ATOM 713 C CA . ASP A 1 87 ? -9.886 0.969 10.161 1.00 89.50 87 ASP A CA 1
ATOM 714 C C . ASP A 1 87 ? -9.080 2.110 9.533 1.00 89.50 87 ASP A C 1
ATOM 716 O O . ASP A 1 87 ? -8.255 2.714 10.219 1.00 89.50 87 ASP A O 1
ATOM 720 N N . ARG A 1 88 ? -9.362 2.492 8.277 1.00 89.69 88 ARG A N 1
ATOM 721 C CA . ARG A 1 88 ? -8.747 3.667 7.631 1.00 89.69 88 ARG A CA 1
ATOM 722 C C . ARG A 1 88 ? -9.016 4.950 8.412 1.00 89.69 88 ARG A C 1
ATOM 724 O O . ARG A 1 88 ? -8.091 5.731 8.632 1.00 89.69 88 ARG A O 1
ATOM 731 N N . LYS A 1 89 ? -10.238 5.136 8.916 1.00 88.06 89 LYS A N 1
ATOM 732 C CA . LYS A 1 89 ? -10.570 6.268 9.792 1.00 88.06 89 LYS A CA 1
ATOM 733 C C . LYS A 1 89 ? -9.733 6.257 11.075 1.00 88.06 89 LYS A C 1
ATOM 735 O O . LYS A 1 89 ? -9.186 7.285 11.466 1.00 88.06 89 LYS A O 1
ATOM 740 N N . SER A 1 90 ? -9.590 5.094 11.707 1.00 87.81 90 SER A N 1
ATOM 741 C CA . SER A 1 90 ? -8.783 4.929 12.926 1.00 87.81 90 SER A CA 1
ATOM 742 C C . SER A 1 90 ? -7.287 5.185 12.680 1.00 87.81 90 SER A C 1
ATOM 744 O O . SER A 1 90 ? -6.602 5.789 13.514 1.00 87.81 90 SER A O 1
ATOM 746 N N . ILE A 1 91 ? -6.781 4.787 11.509 1.00 87.56 91 ILE A N 1
ATOM 747 C CA . ILE A 1 91 ? -5.430 5.108 11.035 1.00 87.56 91 ILE A CA 1
ATOM 748 C C . ILE A 1 91 ? -5.271 6.624 10.866 1.00 87.56 91 ILE A C 1
ATOM 750 O O . ILE A 1 91 ? -4.327 7.193 11.414 1.00 87.56 91 ILE A O 1
ATOM 754 N N . ALA A 1 92 ? -6.211 7.288 10.188 1.00 84.25 92 ALA A N 1
ATOM 755 C CA . ALA A 1 92 ? -6.179 8.732 9.964 1.00 84.25 92 ALA A CA 1
ATOM 756 C C . ALA A 1 92 ? -6.133 9.522 11.280 1.00 84.25 92 ALA A C 1
ATOM 758 O O . ALA A 1 92 ? -5.273 10.384 11.461 1.00 84.25 92 ALA A O 1
ATOM 759 N N . SER A 1 93 ? -6.984 9.163 12.247 1.00 82.06 93 SER A N 1
ATOM 760 C CA . SER A 1 93 ? -6.972 9.777 13.580 1.00 82.06 93 SER A CA 1
ATOM 761 C C . SER A 1 93 ? -5.639 9.570 14.308 1.00 82.06 93 SER A C 1
ATOM 763 O O . SER A 1 93 ? -5.170 10.458 15.018 1.00 82.06 93 SER A O 1
ATOM 765 N N . SER A 1 94 ? -4.991 8.419 14.113 1.00 81.56 94 SER A N 1
ATOM 766 C CA . SER A 1 94 ? -3.683 8.125 14.713 1.00 81.56 94 SER A CA 1
ATOM 767 C C . SER A 1 94 ? -2.539 8.939 14.095 1.00 81.56 94 SER A C 1
ATOM 769 O O . SER A 1 94 ? -1.554 9.222 14.782 1.00 81.56 94 SER A O 1
ATOM 771 N N . LEU A 1 95 ? -2.650 9.297 12.812 1.00 79.50 95 LEU A N 1
ATOM 772 C CA . LEU A 1 95 ? -1.698 10.162 12.109 1.00 79.50 95 LEU A CA 1
ATOM 773 C C . LEU A 1 95 ? -1.883 11.634 12.525 1.00 79.50 95 LEU A C 1
ATOM 775 O O . LEU A 1 95 ? -0.905 12.299 12.863 1.00 79.50 95 LEU A O 1
ATOM 779 N N . GLN A 1 96 ? -3.136 12.097 12.614 1.00 70.50 96 GLN A N 1
ATOM 780 C CA . GLN A 1 96 ? -3.523 13.453 13.037 1.00 70.50 96 GLN A CA 1
ATOM 781 C C . GLN A 1 96 ? -3.002 13.843 14.423 1.00 70.50 96 GLN A C 1
ATOM 783 O O . GLN A 1 96 ? -2.534 14.958 14.622 1.00 70.50 96 GLN A O 1
ATOM 788 N N . GLN A 1 97 ? -3.023 12.919 15.388 1.00 59.66 97 GLN A N 1
ATOM 789 C CA . GLN A 1 97 ? -2.575 13.184 16.762 1.00 59.66 97 GLN A CA 1
ATOM 790 C C . GLN A 1 97 ? -1.086 13.561 16.893 1.00 59.66 97 GLN A C 1
ATOM 792 O O . GLN A 1 97 ? -0.638 13.873 17.997 1.00 59.66 97 GLN A O 1
ATOM 797 N N . ARG A 1 98 ? -0.294 13.503 15.812 1.00 57.09 98 ARG A N 1
ATOM 798 C CA . ARG A 1 98 ? 1.141 13.818 15.837 1.00 57.09 98 ARG A CA 1
ATOM 799 C C . ARG A 1 98 ? 1.560 15.054 15.052 1.00 57.09 98 ARG A C 1
ATOM 801 O O . ARG A 1 98 ? 2.601 15.603 15.398 1.00 57.09 98 ARG A O 1
ATOM 808 N N . ASP A 1 99 ? 0.787 15.488 14.064 1.00 55.28 99 ASP A N 1
ATOM 809 C CA . ASP A 1 99 ? 1.081 16.698 13.291 1.00 55.28 99 ASP A CA 1
ATOM 810 C C . ASP A 1 99 ? 0.128 17.815 13.731 1.00 55.28 99 ASP A C 1
ATOM 812 O O . ASP A 1 99 ? -1.029 17.878 13.326 1.00 55.28 99 ASP A O 1
ATOM 816 N N . THR A 1 100 ? 0.623 18.718 14.581 1.00 46.72 100 THR A N 1
ATOM 817 C CA . THR A 1 100 ? -0.130 19.858 15.133 1.00 46.72 100 THR A CA 1
ATOM 818 C C . THR A 1 100 ? -0.417 20.968 14.116 1.00 46.72 100 THR A C 1
ATOM 820 O O . THR A 1 100 ? -0.896 22.027 14.510 1.00 46.72 100 THR A O 1
ATOM 823 N N . THR A 1 101 ? -0.094 20.798 12.828 1.00 47.59 101 THR A N 1
ATOM 824 C CA . THR A 1 101 ? -0.131 21.916 11.863 1.00 47.59 101 THR A CA 1
ATOM 825 C C . THR A 1 101 ? -0.730 21.606 10.490 1.00 47.59 101 THR A C 1
ATOM 827 O O . THR A 1 101 ? -0.804 22.520 9.677 1.00 47.59 101 THR A O 1
ATOM 830 N N . THR A 1 102 ? -1.193 20.385 10.200 1.00 50.59 102 THR A N 1
ATOM 831 C CA . THR A 1 102 ? -1.547 20.050 8.800 1.00 50.59 102 THR A CA 1
ATOM 832 C C . THR A 1 102 ? -2.795 19.208 8.590 1.00 50.59 102 THR A C 1
ATOM 834 O O . THR A 1 102 ? -3.246 19.120 7.457 1.00 50.59 102 THR A O 1
ATOM 837 N N . PHE A 1 103 ? -3.393 18.624 9.630 1.00 51.62 103 PHE A N 1
ATOM 838 C CA . PHE A 1 103 ? -4.503 17.684 9.439 1.00 51.62 103 PHE A CA 1
ATOM 839 C C . PHE A 1 103 ? -5.753 18.030 10.257 1.00 51.62 103 PHE A C 1
ATOM 841 O O . PHE A 1 103 ? -6.453 17.134 10.729 1.00 51.62 103 PHE A O 1
ATOM 848 N N . GLU A 1 104 ? -6.082 19.318 10.386 1.00 46.38 104 GLU A N 1
ATOM 849 C CA . GLU A 1 104 ? -7.453 19.746 10.713 1.00 46.38 104 GLU A CA 1
ATOM 850 C C . GLU A 1 104 ? -8.363 19.594 9.480 1.00 46.38 104 GLU A C 1
ATOM 852 O O . GLU A 1 104 ? -8.995 20.537 9.018 1.00 46.38 104 GLU A O 1
ATOM 857 N N . GLU A 1 105 ? -8.417 18.394 8.907 1.00 56.16 105 GLU A N 1
ATOM 858 C CA . GLU A 1 105 ? -9.387 18.056 7.872 1.00 56.16 105 GLU A CA 1
ATOM 859 C C . GLU A 1 105 ? -10.371 17.031 8.417 1.00 56.16 105 GLU A C 1
ATOM 861 O O . GLU A 1 105 ? -10.010 16.041 9.066 1.00 56.16 105 GLU A O 1
ATOM 866 N N . ILE A 1 106 ? -11.646 17.291 8.140 1.00 62.59 106 ILE A N 1
ATOM 867 C CA . ILE A 1 106 ? -12.716 16.312 8.267 1.00 62.59 106 ILE A CA 1
ATOM 868 C C . ILE A 1 106 ? -12.275 15.100 7.446 1.00 62.59 106 ILE A C 1
ATOM 870 O O . ILE A 1 106 ? -12.121 15.201 6.235 1.00 62.59 106 ILE A O 1
ATOM 874 N N . TYR A 1 107 ? -12.034 13.969 8.111 1.00 76.38 107 TYR A N 1
ATOM 875 C CA . TYR A 1 107 ? -11.707 12.725 7.424 1.00 76.38 107 TYR A CA 1
ATOM 876 C C . TYR A 1 107 ? -12.790 12.406 6.386 1.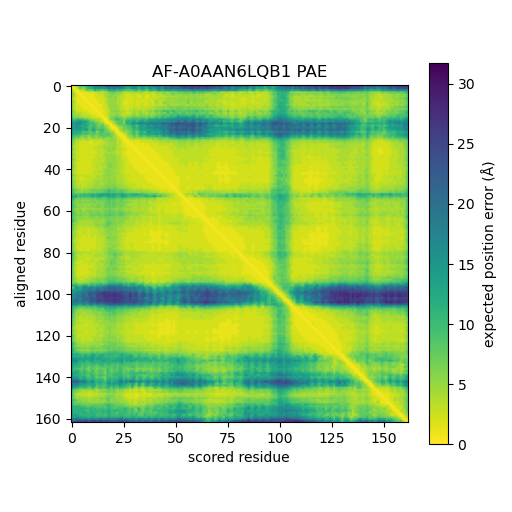00 76.38 107 TYR A C 1
ATOM 878 O O . TYR A 1 107 ? -13.945 12.174 6.758 1.00 76.38 107 TYR A O 1
ATOM 886 N N . ASP A 1 108 ? -12.392 12.351 5.117 1.00 86.31 108 ASP A N 1
ATOM 887 C CA . ASP A 1 108 ? -13.222 11.918 3.998 1.00 86.31 108 ASP A CA 1
ATOM 888 C C . ASP A 1 108 ? -12.623 10.644 3.378 1.00 86.31 108 ASP A C 1
ATOM 890 O O . ASP A 1 108 ? -11.545 10.659 2.776 1.00 86.31 108 ASP A O 1
ATOM 894 N N . ASP A 1 109 ? -13.323 9.517 3.550 1.00 87.56 109 ASP A N 1
ATOM 895 C CA . ASP A 1 109 ? -12.886 8.216 3.025 1.00 87.56 109 ASP A CA 1
ATOM 896 C C . ASP A 1 109 ? -12.836 8.211 1.492 1.00 87.56 109 ASP A C 1
ATOM 898 O O . ASP A 1 109 ? -11.959 7.568 0.918 1.00 87.56 109 ASP A O 1
ATOM 902 N N . GLU A 1 110 ? -13.729 8.946 0.818 1.00 90.25 110 GLU A N 1
ATOM 903 C CA . GLU A 1 110 ? -13.746 9.007 -0.644 1.00 90.25 110 GLU A CA 1
ATOM 904 C C . GLU A 1 110 ? -12.527 9.757 -1.177 1.00 90.25 110 GLU A C 1
ATOM 906 O O . GLU A 1 110 ? -11.920 9.321 -2.162 1.00 90.25 110 GLU A O 1
ATOM 911 N N . MET A 1 111 ? -12.117 10.837 -0.505 1.00 89.00 111 MET A N 1
ATOM 912 C CA . MET A 1 111 ? -10.871 11.533 -0.829 1.00 89.00 111 MET A CA 1
ATOM 913 C C . MET A 1 111 ? -9.668 10.609 -0.638 1.00 89.00 111 MET A C 1
ATOM 915 O O . MET A 1 111 ? -8.868 10.451 -1.562 1.00 89.00 111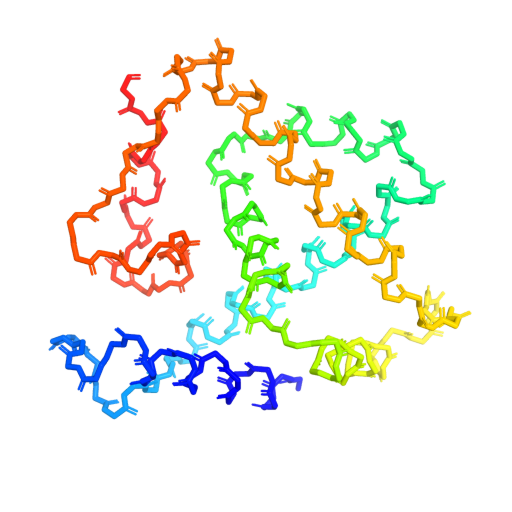 MET A O 1
ATOM 919 N N . VAL A 1 112 ? -9.569 9.933 0.511 1.00 89.44 112 VAL A N 1
ATOM 920 C CA . VAL A 1 112 ? -8.464 9.003 0.793 1.00 89.44 112 VAL A CA 1
ATOM 921 C C . VAL A 1 112 ? -8.389 7.911 -0.276 1.00 89.44 112 VAL A C 1
ATOM 923 O O . VAL A 1 112 ? -7.343 7.744 -0.901 1.00 89.44 112 VAL A O 1
ATOM 926 N N . ILE A 1 113 ? -9.494 7.217 -0.562 1.00 93.56 113 ILE A N 1
ATOM 927 C CA . ILE A 1 113 ? -9.547 6.170 -1.594 1.00 93.56 113 ILE A CA 1
ATOM 928 C C . ILE A 1 113 ? -9.170 6.728 -2.969 1.00 93.56 113 ILE A C 1
ATOM 930 O O . ILE A 1 113 ? -8.409 6.103 -3.711 1.00 93.56 113 ILE A O 1
ATOM 934 N N . THR A 1 114 ? -9.669 7.912 -3.323 1.00 94.62 114 THR A N 1
ATOM 935 C CA . THR A 1 114 ? -9.340 8.559 -4.598 1.00 94.62 114 THR A CA 1
ATOM 936 C C . THR A 1 114 ? -7.839 8.823 -4.714 1.00 94.62 114 THR A C 1
ATOM 938 O O . THR A 1 114 ? -7.247 8.534 -5.756 1.00 94.62 114 THR A O 1
ATOM 941 N N . GLY A 1 115 ? -7.208 9.316 -3.648 1.00 94.19 115 GLY A N 1
ATOM 942 C CA . GLY A 1 115 ? -5.762 9.510 -3.572 1.00 94.19 115 GLY A CA 1
ATOM 943 C C . GLY A 1 115 ? -4.980 8.202 -3.714 1.00 94.19 115 GLY A C 1
ATOM 944 O O . GLY A 1 115 ? -4.085 8.108 -4.556 1.00 94.19 115 GLY A O 1
ATOM 945 N N . LEU A 1 116 ? -5.362 7.160 -2.967 1.00 95.25 116 LEU A N 1
ATOM 946 C CA . LEU A 1 116 ? -4.735 5.832 -3.038 1.00 95.25 116 LEU A CA 1
ATOM 947 C C . LEU A 1 116 ? -4.822 5.242 -4.454 1.00 95.25 116 LEU A C 1
ATOM 949 O O . LEU A 1 116 ? -3.830 4.758 -5.001 1.00 95.25 116 LEU A O 1
ATOM 953 N N . ARG A 1 117 ? -5.984 5.351 -5.105 1.00 95.75 117 ARG A N 1
ATOM 954 C CA . ARG A 1 117 ? -6.180 4.875 -6.482 1.00 95.75 117 ARG A CA 1
ATOM 955 C C . ARG A 1 117 ? -5.386 5.668 -7.511 1.00 95.75 117 ARG A C 1
ATOM 957 O O . ARG A 1 117 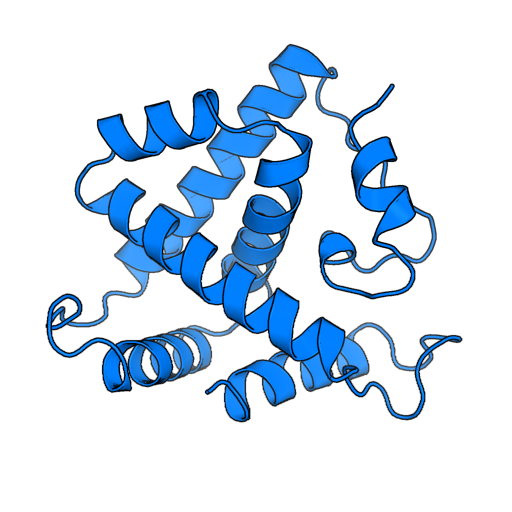? -4.969 5.095 -8.517 1.00 95.75 117 ARG A O 1
ATOM 964 N N . LYS A 1 118 ? -5.143 6.961 -7.280 1.00 96.00 118 LYS A N 1
ATOM 965 C CA . LYS A 1 118 ? -4.253 7.765 -8.131 1.00 96.00 118 LYS A CA 1
ATOM 966 C C . LYS A 1 118 ? -2.798 7.310 -8.015 1.00 96.00 118 LYS A C 1
ATOM 968 O O . LYS A 1 118 ? -2.161 7.152 -9.051 1.00 96.00 118 LYS A O 1
ATOM 973 N N . ILE A 1 119 ? -2.317 6.994 -6.808 1.00 95.56 119 ILE A N 1
ATOM 974 C CA . ILE A 1 119 ? -0.994 6.373 -6.603 1.00 95.56 119 ILE A CA 1
ATOM 975 C C . ILE A 1 119 ? -0.898 5.058 -7.386 1.00 95.56 119 ILE A C 1
ATOM 977 O O . ILE A 1 119 ? 0.034 4.868 -8.168 1.00 95.56 119 ILE A O 1
ATOM 981 N N . ILE A 1 120 ? -1.893 4.180 -7.218 1.00 94.25 120 ILE A N 1
ATOM 982 C CA . ILE A 1 120 ? -1.959 2.883 -7.904 1.00 94.25 120 ILE A CA 1
ATOM 983 C C . ILE A 1 120 ? -1.904 3.073 -9.422 1.00 94.25 120 ILE A C 1
ATOM 985 O O . ILE A 1 120 ? -1.076 2.467 -10.101 1.00 94.25 120 ILE A O 1
ATOM 989 N N . LYS A 1 121 ? -2.755 3.953 -9.959 1.00 93.56 121 LYS A N 1
ATOM 990 C CA . LYS A 1 121 ? -2.832 4.233 -11.394 1.00 93.56 121 LYS A CA 1
ATOM 991 C C . LYS A 1 121 ? -1.529 4.818 -11.939 1.00 93.56 121 LYS A C 1
ATOM 993 O O . LYS A 1 121 ? -1.105 4.409 -13.016 1.00 93.56 121 LYS A O 1
ATOM 998 N N . ALA A 1 122 ? -0.906 5.750 -11.219 1.00 93.50 122 ALA A N 1
ATOM 999 C CA . ALA A 1 122 ? 0.356 6.357 -11.624 1.00 93.50 122 ALA A CA 1
ATOM 1000 C C . ALA A 1 122 ? 1.472 5.307 -11.711 1.00 93.50 122 ALA A C 1
ATOM 1002 O O . ALA A 1 122 ? 2.185 5.254 -12.710 1.00 93.50 122 ALA A O 1
ATOM 1003 N N . PHE A 1 123 ? 1.581 4.422 -10.715 1.00 92.69 123 PHE A N 1
ATOM 1004 C CA . PHE A 1 123 ? 2.573 3.350 -10.741 1.00 92.69 123 PHE A CA 1
ATOM 1005 C C . PHE A 1 123 ? 2.328 2.361 -11.888 1.00 92.69 123 PHE A C 1
ATOM 1007 O O . PHE A 1 123 ? 3.249 2.061 -12.642 1.00 92.69 123 PHE A O 1
ATOM 1014 N N . VAL A 1 124 ? 1.086 1.891 -12.064 1.00 89.75 124 VAL A N 1
ATOM 1015 C CA . VAL A 1 124 ? 0.732 0.954 -13.147 1.00 89.75 124 VAL A CA 1
ATOM 1016 C C . VAL A 1 124 ? 0.983 1.573 -14.523 1.00 89.75 124 VAL A C 1
ATOM 1018 O O . VAL A 1 124 ? 1.521 0.899 -15.394 1.00 89.75 124 VAL A O 1
ATOM 1021 N N . GLY A 1 125 ? 0.652 2.854 -14.718 1.00 89.62 125 GLY A N 1
ATOM 1022 C CA . GLY A 1 125 ? 0.936 3.566 -15.967 1.00 89.62 125 GLY A CA 1
ATOM 1023 C C . GLY A 1 125 ? 2.427 3.557 -16.304 1.00 89.62 125 GLY A C 1
ATOM 1024 O O . GLY A 1 125 ? 2.814 3.124 -17.387 1.00 89.62 125 GLY A O 1
ATOM 1025 N N . ARG A 1 126 ? 3.270 3.914 -15.331 1.00 89.38 126 ARG A N 1
ATOM 1026 C CA . ARG A 1 126 ? 4.730 3.905 -15.497 1.00 89.38 126 ARG A CA 1
ATOM 1027 C C . ARG A 1 126 ? 5.292 2.501 -15.709 1.00 89.38 126 ARG A C 1
ATOM 1029 O O . ARG A 1 126 ? 6.193 2.319 -16.521 1.00 89.38 126 ARG A O 1
ATOM 1036 N N . LEU A 1 127 ? 4.752 1.497 -15.018 1.00 87.56 127 LEU A N 1
ATOM 1037 C CA . LEU A 1 127 ? 5.136 0.098 -15.211 1.00 87.56 127 LEU A CA 1
ATOM 1038 C C . LEU A 1 127 ? 4.805 -0.386 -16.632 1.00 87.56 127 LEU A C 1
ATOM 1040 O O . LEU A 1 127 ? 5.604 -1.091 -17.246 1.00 87.56 127 LEU A O 1
ATOM 1044 N N . CYS A 1 128 ? 3.650 0.006 -17.172 1.00 86.38 128 CYS A N 1
ATOM 1045 C CA . CYS A 1 128 ? 3.271 -0.283 -18.554 1.00 86.38 128 CYS A CA 1
ATOM 1046 C C . CYS A 1 128 ? 4.228 0.363 -19.560 1.00 86.38 128 CYS A C 1
ATOM 1048 O O . CYS A 1 128 ? 4.660 -0.305 -20.497 1.00 86.38 128 CYS A O 1
ATOM 1050 N N . GLU A 1 129 ? 4.584 1.630 -19.350 1.00 85.69 129 GLU A N 1
ATOM 1051 C CA . GLU A 1 129 ? 5.472 2.386 -20.239 1.00 85.69 129 GLU A CA 1
ATOM 1052 C C . GLU A 1 129 ? 6.919 1.879 -20.211 1.00 85.69 129 GLU A C 1
ATOM 1054 O O . GLU A 1 129 ? 7.548 1.762 -21.262 1.00 85.69 129 GLU A O 1
ATOM 1059 N N . ALA A 1 130 ? 7.444 1.562 -19.026 1.00 81.62 130 ALA A N 1
ATOM 1060 C CA . ALA A 1 130 ? 8.849 1.202 -18.850 1.00 81.62 130 ALA A CA 1
ATOM 1061 C C . ALA A 1 130 ? 9.126 -0.309 -18.960 1.00 81.62 130 ALA A C 1
ATOM 1063 O O . ALA A 1 130 ? 10.216 -0.690 -19.379 1.00 81.62 130 ALA A O 1
ATOM 1064 N N . HIS A 1 131 ? 8.163 -1.168 -18.603 1.00 74.38 131 HIS A N 1
ATOM 1065 C CA . HIS A 1 131 ? 8.380 -2.615 -18.417 1.00 74.38 131 HIS A CA 1
ATOM 1066 C C . HIS A 1 131 ? 7.286 -3.496 -19.044 1.00 74.38 131 HIS A C 1
ATOM 1068 O O . HIS A 1 131 ? 7.129 -4.662 -18.681 1.00 74.38 131 HIS A O 1
ATOM 1074 N N . GLY A 1 132 ? 6.473 -2.953 -19.957 1.00 76.50 132 GLY A N 1
ATOM 1075 C CA . GLY A 1 132 ? 5.423 -3.721 -20.637 1.00 76.50 132 GLY A CA 1
ATOM 1076 C C . GLY A 1 132 ? 4.298 -4.208 -19.714 1.00 76.50 132 GLY A C 1
ATOM 1077 O O . GLY A 1 132 ? 3.533 -5.092 -20.094 1.00 76.50 132 GLY A O 1
ATOM 1078 N N . GLY A 1 133 ? 4.190 -3.638 -18.509 1.00 76.06 133 GLY A N 1
ATOM 1079 C CA . GLY A 1 133 ? 3.094 -3.885 -17.569 1.00 76.06 133 GLY A CA 1
ATOM 1080 C C . GLY A 1 133 ? 3.303 -5.069 -16.627 1.00 76.06 133 GLY A C 1
ATOM 1081 O O . GLY A 1 133 ? 2.373 -5.428 -15.907 1.00 76.06 133 GLY A O 1
ATOM 1082 N N . SER A 1 134 ? 4.498 -5.666 -16.599 1.00 72.75 134 SER A N 1
ATOM 1083 C CA . SER A 1 134 ? 4.808 -6.785 -15.707 1.00 72.75 134 SER A CA 1
ATOM 1084 C C . SER A 1 134 ? 5.746 -6.357 -14.582 1.00 72.75 134 SER A C 1
ATOM 1086 O O . SER A 1 134 ? 6.798 -5.776 -14.827 1.00 72.75 134 SER A O 1
ATOM 1088 N N . LEU A 1 135 ? 5.373 -6.684 -13.345 1.00 77.25 135 LEU A N 1
ATOM 1089 C CA . LEU A 1 135 ? 6.233 -6.584 -12.168 1.00 77.25 135 LEU A CA 1
ATOM 1090 C C . LEU A 1 135 ? 6.701 -7.996 -11.818 1.00 77.25 135 LEU A C 1
ATOM 1092 O O . LEU A 1 135 ? 5.866 -8.891 -11.677 1.00 77.25 135 LEU A O 1
ATOM 1096 N N . PHE A 1 136 ? 8.005 -8.202 -11.643 1.00 75.69 136 PHE A N 1
ATOM 1097 C CA . PHE A 1 136 ? 8.468 -9.447 -11.039 1.00 75.69 136 PHE A CA 1
ATOM 1098 C C . PHE A 1 136 ? 8.053 -9.453 -9.564 1.00 75.69 136 PHE A C 1
ATOM 1100 O O . PHE A 1 136 ? 8.398 -8.545 -8.810 1.00 75.69 136 PHE A O 1
ATOM 1107 N N . VAL A 1 137 ? 7.290 -10.464 -9.162 1.00 74.69 137 VAL A N 1
ATOM 1108 C CA . VAL A 1 137 ? 6.891 -10.698 -7.773 1.00 74.69 137 VAL A CA 1
ATOM 1109 C C . VAL A 1 137 ? 7.478 -12.049 -7.379 1.00 74.69 137 VAL A C 1
ATOM 1111 O O . VAL A 1 137 ? 7.250 -13.010 -8.115 1.00 74.69 137 VAL A O 1
ATOM 1114 N N . PRO A 1 138 ? 8.247 -12.143 -6.280 1.00 69.19 138 PRO A N 1
ATOM 1115 C CA . PRO A 1 138 ? 8.815 -13.420 -5.870 1.00 69.19 138 PRO A CA 1
ATOM 1116 C C . PRO A 1 138 ? 7.722 -14.451 -5.566 1.00 69.19 138 PRO A C 1
ATOM 1118 O O . PRO A 1 138 ? 6.623 -14.096 -5.134 1.00 69.19 138 PRO A O 1
ATOM 1121 N N . ASP A 1 139 ? 8.037 -15.727 -5.771 1.00 67.81 139 ASP A N 1
ATOM 1122 C CA . ASP A 1 139 ? 7.135 -16.818 -5.407 1.00 67.81 139 ASP A CA 1
ATOM 1123 C C . ASP A 1 139 ? 6.834 -16.779 -3.894 1.00 67.81 139 ASP A C 1
ATOM 1125 O O . ASP A 1 139 ? 7.665 -16.351 -3.090 1.00 67.81 139 ASP A O 1
ATOM 1129 N N . ASP A 1 140 ? 5.620 -17.184 -3.511 1.00 66.12 140 ASP A N 1
ATOM 1130 C CA . ASP A 1 140 ? 5.123 -17.211 -2.122 1.00 66.12 140 ASP A CA 1
ATOM 1131 C C . ASP A 1 140 ? 5.005 -15.849 -1.413 1.00 66.12 140 ASP A C 1
ATOM 1133 O O . ASP A 1 140 ? 4.682 -15.778 -0.223 1.00 66.12 140 ASP A O 1
ATOM 1137 N N . VAL A 1 141 ? 5.200 -14.748 -2.139 1.00 63.97 141 VAL A N 1
ATOM 1138 C CA . VAL A 1 141 ? 5.023 -13.407 -1.592 1.00 63.97 141 VAL A CA 1
ATOM 1139 C C . VAL A 1 141 ? 3.541 -13.031 -1.516 1.00 63.97 141 VAL A C 1
ATOM 1141 O O . VAL A 1 141 ? 2.816 -13.142 -2.511 1.00 63.97 141 VAL A O 1
ATOM 1144 N N . PRO A 1 142 ? 3.077 -12.498 -0.367 1.00 57.72 142 PRO A N 1
ATOM 1145 C CA . PRO A 1 142 ? 1.782 -11.849 -0.288 1.00 57.72 142 PRO A CA 1
ATOM 1146 C C . PRO A 1 142 ? 1.660 -10.787 -1.364 1.00 57.72 142 PRO A C 1
ATOM 1148 O O . PRO A 1 142 ? 2.501 -9.886 -1.405 1.00 57.72 142 PRO A O 1
ATOM 1151 N N . LEU A 1 143 ? 0.623 -10.886 -2.201 1.00 53.41 143 LEU A N 1
ATOM 1152 C CA . LEU A 1 143 ? 0.272 -9.893 -3.217 1.00 53.41 143 LEU A CA 1
ATOM 1153 C C . LEU A 1 143 ? 0.643 -8.476 -2.757 1.00 53.41 143 LEU A C 1
ATOM 1155 O O . LEU A 1 143 ? -0.031 -7.896 -1.915 1.00 53.41 143 LEU A O 1
ATOM 1159 N N . GLY A 1 144 ? 1.740 -7.950 -3.306 1.00 59.06 144 GLY A N 1
ATOM 1160 C CA . GLY A 1 144 ? 2.104 -6.544 -3.217 1.00 59.06 144 GLY A CA 1
ATOM 1161 C C . GLY A 1 144 ? 2.506 -5.992 -1.849 1.00 59.06 144 GLY A C 1
ATOM 1162 O O . GLY A 1 144 ? 2.360 -4.794 -1.698 1.00 59.06 144 GLY A O 1
ATOM 1163 N N . TYR A 1 145 ? 3.015 -6.765 -0.881 1.00 67.94 145 TYR A N 1
ATOM 1164 C CA . TYR A 1 145 ? 3.430 -6.209 0.433 1.00 67.94 145 TYR A CA 1
ATOM 1165 C C . TYR A 1 145 ? 4.855 -6.578 0.862 1.00 67.94 145 TYR A C 1
ATOM 1167 O O . TYR A 1 145 ? 5.229 -6.435 2.022 1.00 67.94 145 TYR A O 1
ATOM 1175 N N . PHE A 1 146 ? 5.676 -7.071 -0.061 1.00 77.12 146 PHE A N 1
ATOM 1176 C CA . PHE A 1 146 ? 7.002 -7.573 0.288 1.00 77.12 146 PHE A CA 1
ATOM 1177 C C . PHE A 1 146 ? 8.013 -6.484 0.633 1.00 77.12 146 PHE A C 1
ATOM 1179 O O . PHE A 1 146 ? 8.924 -6.734 1.417 1.00 77.12 146 PHE A O 1
ATOM 1186 N N . SER A 1 147 ? 7.861 -5.263 0.115 1.00 81.12 147 SER A N 1
ATOM 1187 C CA . SER A 1 147 ? 8.916 -4.253 0.215 1.00 81.12 147 SER A CA 1
ATOM 1188 C C . SER A 1 147 ? 9.171 -3.728 1.626 1.00 81.12 147 SER A C 1
ATOM 1190 O O . SER A 1 147 ? 10.123 -2.975 1.821 1.00 81.12 147 SER A O 1
ATOM 1192 N N . PHE A 1 148 ? 8.323 -4.037 2.611 1.00 82.25 148 PHE A N 1
ATOM 1193 C CA . PHE A 1 148 ? 8.557 -3.636 4.000 1.00 82.25 148 PHE A CA 1
ATOM 1194 C C . PHE A 1 148 ? 9.137 -4.746 4.875 1.00 82.25 148 PHE A C 1
ATOM 1196 O O . PHE A 1 148 ? 9.638 -4.432 5.956 1.00 82.25 148 PHE A O 1
ATOM 1203 N N . PHE A 1 149 ? 9.129 -5.996 4.414 1.00 83.50 149 PHE A N 1
ATOM 1204 C CA . PHE A 1 149 ? 9.699 -7.135 5.134 1.00 83.50 149 PHE A CA 1
ATOM 1205 C C . PHE A 1 149 ? 11.219 -7.174 5.033 1.00 83.50 149 PHE A C 1
ATOM 1207 O O . PHE A 1 149 ? 11.779 -6.846 3.985 1.00 83.50 149 PHE A O 1
ATOM 1214 N N . ASP A 1 150 ? 11.883 -7.567 6.123 1.00 85.25 150 ASP A N 1
ATOM 1215 C CA . ASP A 1 150 ? 13.350 -7.629 6.173 1.00 85.25 150 ASP A CA 1
ATOM 1216 C C . ASP A 1 150 ? 13.903 -8.589 5.106 1.00 85.25 150 ASP A C 1
ATOM 1218 O O . ASP A 1 150 ? 14.841 -8.240 4.394 1.00 85.25 150 ASP A O 1
ATOM 1222 N N . GLU A 1 151 ? 13.283 -9.760 4.935 1.00 80.81 151 GLU A N 1
ATOM 1223 C CA . GLU A 1 151 ? 13.756 -10.799 4.010 1.00 80.81 151 GLU A CA 1
ATOM 1224 C C . GLU A 1 151 ? 13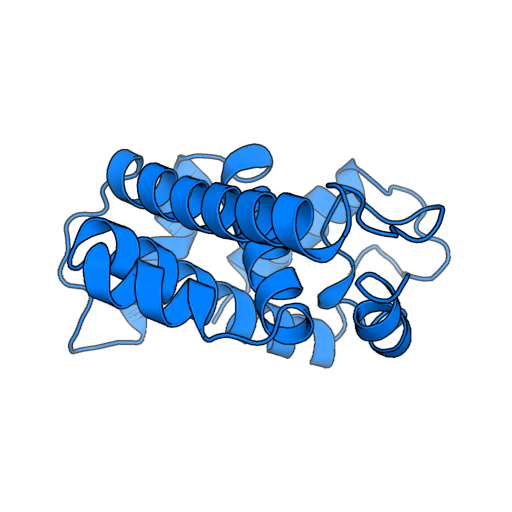.680 -10.427 2.515 1.00 80.81 151 GLU A C 1
ATOM 1226 O O . GLU A 1 151 ? 14.336 -11.060 1.691 1.00 80.81 151 GLU A O 1
ATOM 1231 N N . TRP A 1 152 ? 12.913 -9.393 2.153 1.00 80.38 152 TRP A N 1
ATOM 1232 C CA . TRP A 1 152 ? 12.659 -9.012 0.758 1.00 80.38 152 TRP A CA 1
ATOM 1233 C C . TRP A 1 152 ? 13.272 -7.658 0.369 1.00 80.38 152 TRP A C 1
ATOM 1235 O O . TRP A 1 152 ? 13.065 -7.185 -0.756 1.00 80.38 152 TRP A O 1
ATOM 1245 N N . GLN A 1 153 ? 14.046 -7.025 1.261 1.00 80.62 153 GLN A N 1
ATOM 1246 C CA . GLN A 1 153 ? 14.674 -5.726 0.980 1.00 80.62 153 GLN A CA 1
ATOM 1247 C C . GLN A 1 153 ? 15.595 -5.788 -0.248 1.00 80.62 153 GLN A C 1
ATOM 1249 O O . GLN A 1 153 ? 15.513 -4.921 -1.119 1.00 80.62 153 GLN A O 1
ATOM 1254 N N . ASP A 1 154 ? 16.386 -6.853 -0.379 1.00 76.00 154 ASP A N 1
ATOM 1255 C CA . ASP A 1 154 ? 17.338 -7.015 -1.487 1.00 76.00 154 ASP A CA 1
ATOM 1256 C C . ASP A 1 154 ? 16.653 -7.341 -2.826 1.00 76.00 154 ASP A C 1
ATOM 1258 O O . ASP A 1 154 ? 17.173 -7.033 -3.899 1.00 76.00 154 ASP A O 1
ATOM 1262 N N . VAL A 1 155 ? 15.453 -7.928 -2.774 1.00 72.12 155 VAL A N 1
ATOM 1263 C CA . VAL A 1 155 ? 14.687 -8.356 -3.957 1.00 72.12 155 VAL A CA 1
ATOM 1264 C C . VAL A 1 155 ? 13.792 -7.232 -4.484 1.00 72.12 155 VAL A C 1
ATOM 1266 O O . VAL A 1 155 ? 13.472 -7.174 -5.668 1.00 72.12 155 VAL A O 1
ATOM 1269 N N . THR A 1 156 ? 13.434 -6.260 -3.644 1.00 71.25 156 THR A N 1
ATOM 1270 C CA . THR A 1 156 ? 12.573 -5.136 -4.052 1.00 71.25 156 THR A CA 1
ATOM 1271 C C . THR A 1 156 ? 13.170 -4.339 -5.219 1.00 71.25 156 THR A C 1
ATOM 1273 O O . THR A 1 156 ? 12.449 -3.918 -6.122 1.00 71.25 156 THR A O 1
ATOM 1276 N N . GLY A 1 157 ? 14.499 -4.198 -5.261 1.00 67.31 157 GLY A N 1
ATOM 1277 C CA . GLY A 1 157 ? 15.202 -3.540 -6.364 1.00 67.31 157 GLY A CA 1
ATOM 1278 C C . GLY A 1 157 ? 15.250 -4.347 -7.669 1.00 67.31 157 GLY A C 1
ATOM 1279 O O . GLY A 1 157 ? 15.390 -3.749 -8.737 1.00 67.31 157 GLY A O 1
ATOM 1280 N N . SER A 1 158 ? 15.127 -5.679 -7.615 1.00 71.81 158 SER A N 1
ATOM 1281 C CA . SER A 1 158 ? 15.100 -6.538 -8.807 1.00 71.81 158 SER A CA 1
ATOM 1282 C C . SER A 1 158 ? 13.698 -6.700 -9.396 1.00 71.81 158 SER A C 1
ATOM 1284 O O . SER A 1 158 ? 13.581 -7.026 -10.571 1.00 71.81 158 SER A O 1
ATOM 1286 N N . CYS A 1 159 ? 12.642 -6.383 -8.640 1.00 71.44 159 CYS A N 1
ATOM 1287 C CA . CYS A 1 159 ? 11.246 -6.506 -9.083 1.00 71.44 159 CYS A CA 1
ATOM 1288 C C . CYS A 1 159 ? 10.888 -5.636 -10.300 1.00 71.44 159 CYS A C 1
ATOM 1290 O O . CYS A 1 159 ? 9.920 -5.907 -11.006 1.00 71.44 159 CYS A O 1
ATOM 1292 N N . ILE A 1 160 ? 11.683 -4.593 -10.537 1.00 68.50 160 ILE A N 1
ATOM 1293 C CA . ILE A 1 160 ? 11.515 -3.604 -11.610 1.00 68.50 160 ILE A CA 1
ATOM 1294 C C . ILE A 1 160 ? 12.618 -3.775 -12.674 1.00 68.50 160 ILE A C 1
ATOM 1296 O O . ILE A 1 160 ? 12.636 -3.093 -13.689 1.00 68.50 160 ILE A O 1
ATOM 1300 N N . ARG A 1 161 ? 13.567 -4.697 -12.471 1.00 60.91 161 ARG A N 1
ATOM 1301 C CA . ARG A 1 161 ? 14.659 -4.954 -13.415 1.00 60.91 161 ARG A CA 1
ATOM 1302 C C . ARG A 1 161 ? 14.385 -6.227 -14.208 1.00 60.91 161 ARG A C 1
ATOM 1304 O O . ARG A 1 161 ? 14.843 -7.297 -13.822 1.00 60.91 161 ARG A O 1
ATOM 1311 N N . THR A 1 162 ? 13.715 -6.064 -15.341 1.00 51.09 162 THR A N 1
ATOM 1312 C CA . THR A 1 162 ? 13.756 -6.970 -16.501 1.00 51.09 162 THR A CA 1
ATOM 1313 C C . THR A 1 162 ? 13.610 -6.152 -17.765 1.00 51.09 162 THR A C 1
ATOM 1315 O O . THR A 1 162 ? 12.689 -5.301 -17.778 1.00 51.09 162 THR A O 1
#

Organism: NCBI:txid1892770

Solvent-accessible surface area (backbone atoms only — not comparable to full-atom values): 9293 Å² total; per-residue (Å²): 131,58,66,68,58,51,50,50,50,31,47,52,41,41,72,78,40,80,74,48,92,88,45,75,88,44,60,77,52,75,69,28,51,51,46,43,54,52,46,52,51,54,36,51,52,48,13,48,33,40,64,78,40,44,67,62,36,49,49,53,62,69,73,43,53,67,70,70,43,48,51,38,31,25,51,26,51,42,55,67,73,73,45,51,73,72,53,51,51,54,50,52,55,63,56,40,80,71,46,96,82,80,54,96,59,84,88,50,69,67,52,47,48,51,8,27,51,49,47,39,50,53,50,52,51,51,36,37,75,76,43,76,58,64,69,60,72,68,85,96,54,63,89,58,60,47,62,46,39,77,94,30,53,82,50,46,65,49,27,77,63,115

Radius of gyration: 15.66 Å; Cα contacts (8 Å, |Δi|>4): 147; chains: 1; bounding box: 31×42×38 Å

Nearest PDB structures (foldseek):
  4crv-assembly1_A  TM=2.003E-01  e=2.119E+00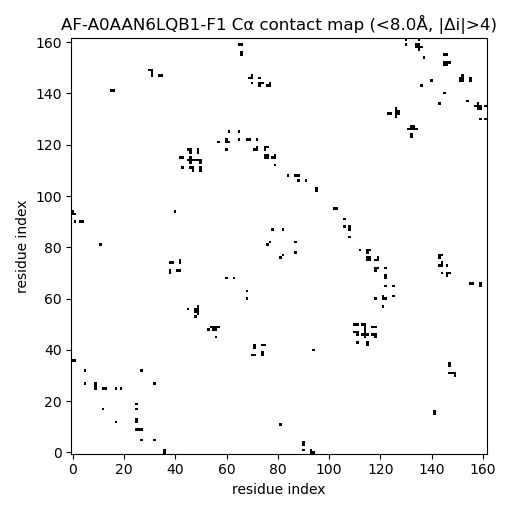  Homo sapiens
  5ona-assembly1_A  TM=1.916E-01  e=1.654E+00  Homo sapiens
  5loi-assembly1_A-2  TM=2.820E-01  e=9.371E+00  Thermothelomyces thermophilus ATCC 42464

Foldseek 3Di:
DQPLVQVLQLVVCCVVPVCPPPDDSSHADPQLSVLLVVLLVVLQVLLLCCLVPVVVSLVVLVPDDLLRLLSSLLVLCCCLPPADPVSVVVVLVVVVVPDPPPPPDDDDPVSSNNSSVSSNVSSQVVCCVQPVRAFDDDPPDDPRNQCSHPVCVVVSVCRSPD

pLDDT: mean 80.88, std 12.56, range [46.38, 96.0]

Sequence (162 aa):
MASFFFELVETELARYFPRHPLRVNHKLTPSERERLAKLLRLTWELAHEFTTDGHAAQKKAEEMEMTAFLPLYQMAAFLDTMITQADRKSIASSLQQRDTTTFEEIYDDEMVITGLRKIIKAFVGRLCEAHGGSLFVPDDVPLGYFSFFDEWQDVTGSCIRT

Secondary structure (DSSP, 8-state):
--HHHHHHHHHHHHHH-TT-TT-GGGPPPHHHHHHHHHHHHHHHHHHHHHHHSHHHHHHHHHHS-HHHHHHHHHHHHHHHHTS-HHHHHHHHHHHHTT-TTT--S---HHHHHHHHHHHHHHHHHHHHHHHTT-----TT--TT-GGGSGGGHHHHTTTT--

Mean predicted aligned error: 6.83 Å

=== Feature glossary ===
The features interleaved in this record are:

— What the protein is —

Sequence gives the chain of amino acids in standard one-letter code (A=alanine, C=cysteine, …, Y=tyrosine), read N→C. It is the only feature that is directly encoded by the gene; all structural features are derived from the folded form of this sequence.

Database cross-references. InterPro integrates a dozen domain/family signature databases into unified entries with residue-range hits. GO terms attach function/process/location labels with evidence codes. CATH codes position the fold in a four-level structural taxonomy. Organism is the NCBI-taxonomy species name.

— Where its atoms are —

Atomic coordinates in PDBx/mmCIF format — the same representation the Protein Data Bank distributes. Each line of the _atom_site loop places one backbone atom in Cartesian space (units: ångströms, origin: arbitrary).

The six renders are orthographic views along the three Cartesian axes in both directions. Representation (cartoon, sticks, or surface) and color scheme (sequence-rainbow or by-chain) vary across proteins so the training set covers all the common visualization conventions.

— Local backbone conformation —

Eight-state secondary structure (DSSP): H is the canonical α-helix, G the tighter 3₁₀-helix, I the wider π-helix; E/B are β-structure, T and S are turns and bends, and '-' is everything else. DSSP derives these from the pattern of main-chain N–H···O=C hydrogen bonds, not from the sequence.

P-SEA three-state annotation labels each residue as helix, strand, or coil based purely on the geometry of the Cα trace. It serves as a fallback when the full backbone (and thus DSSP) is unavailable.

The φ/ψ torsion pair specifies the backbone conformation at each residue. φ rotates about the N–Cα bond, ψ about the Cα–C bond. Steric clashes forbid most of the (φ, ψ) plane — the allowed regions (α-helix basin, β-sheet basin, left-handed helix) are the Ramachandran-allowed regions.

— Global shape and packing —

The geometric summary reports three shape descriptors. Rg (radius of gyration) measures how spread out the Cα atoms are about their centre of mass; compact globular proteins have small Rg, elongated or unfolded ones large. Cα contacts (<8 Å, |i−j|>4) count long-range residue pairs in spatial proximity — high for tightly packed folds, near zero for rods or random coil. The bounding-box extents give the protein's footprint along x, y, z in Å.

Solvent-accessible surface area (SASA) is the area in Å² traced out by the centre of a 1.4 Å probe sphere (a water molecule) rolled over the protein's van der Waals surface (Shrake–Rupley / Lee–Richards construction). Buried residues have near-zero SASA; fully exposed residues can exceed 200 Å². The total SASA scales roughly with the number of surface residues.

The contact map is a binary N×N matrix image: pixel (i, j) is dark where Cα_i and Cα_j are within 8 Å and |i−j|>4. Because the |i−j|>4 filter removes local helical contacts, off-diagonal stripes parallel to the main diagonal indicate parallel β-sheets; stripes perpendicular to it indicate antiparallel β-sheets. The Ramachandran plot scatters every residue's (φ, ψ) pair against the sterically allowed regions. The PAE heatmap renders the predicted-aligned-error matrix.

— Structural neighborhood —

3Di is Foldseek's structural alphabet. Each residue is assigned one of twenty discrete states based on how its Cα sits relative to its spatial (not sequential) neighbors. Aligning 3Di strings finds structural homologs roughly as well as full 3D superposition, but orders of magnitude faster.

Nearest PDB neighbors are the top structural matches found by Foldseek when searching this structure against the entire Protein Data Bank. Each hit reports a TM-score (0 to 1; >0.5 almost always implies the same fold) and an E-value. These are *structural* homologs — they may share no detectable sequence similarity.

— Confidence and disorder —

For AlphaFold models, the B-factor field carries pLDDT — the model's own estimate of local accuracy on a 0–100 scale. Regions with pLDDT<50 should be treated as essentially unmodeled; they often correspond to intrinsically disordered segments.

Crystallographic B-factors measure how much each atom's electron density is smeared out, in Å². They rise in mobile loops and surface residues and fall in the buried interior. In AlphaFold models this column is repurposed to hold pLDDT instead.

Predicted aligned error is AlphaFold's pairwise confidence. Unlike pLDDT (per-residue), PAE is per-residue-pair and captures whether two parts of the structure are correctly placed relative to each other. Units are ångströms of expected positional error.